Protein AF-A0A662V081-F1 (afdb_monomer)

Foldseek 3Di:
DKKKKQAQFQFKKKKWKWFAQDFDPVPIDTQDDIDIDGHRGMDMDDDDCVRRPQGFKMAIKMFTPAFTDDWFMWIWDDDDPVHTDTQFARHRGGGGDIDTCVNCVVGGGIDTD

Structure (mmCIF, N/CA/C/O backbone):
data_AF-A0A662V081-F1
#
_entry.id   AF-A0A662V081-F1
#
loop_
_atom_si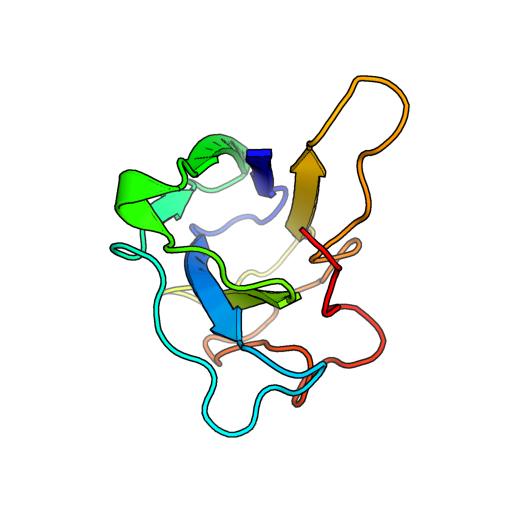te.group_PDB
_atom_site.id
_atom_site.type_symbol
_atom_site.label_atom_id
_atom_site.label_alt_id
_atom_site.label_comp_id
_atom_site.label_asym_id
_atom_site.label_entity_id
_atom_site.label_seq_id
_atom_site.pdbx_PDB_ins_code
_atom_site.Cartn_x
_atom_site.Cartn_y
_atom_site.Cartn_z
_atom_site.occupancy
_atom_site.B_iso_or_equiv
_atom_site.auth_seq_id
_atom_site.auth_comp_id
_atom_site.auth_asym_id
_atom_site.auth_atom_id
_atom_site.pdbx_PDB_model_num
ATOM 1 N N . MET A 1 1 ? 2.910 8.080 -11.994 1.00 89.31 1 MET A N 1
ATOM 2 C CA . MET A 1 1 ? 1.972 7.101 -11.397 1.00 89.31 1 MET A CA 1
ATOM 3 C C . MET A 1 1 ? 1.311 7.729 -10.183 1.00 89.31 1 MET A C 1
ATOM 5 O O . MET A 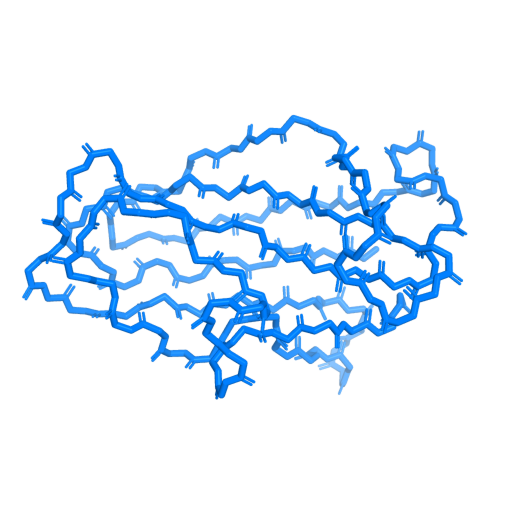1 1 ? 1.858 8.690 -9.646 1.00 89.31 1 MET A O 1
ATOM 9 N N . THR A 1 2 ? 0.193 7.187 -9.722 1.00 94.94 2 THR A N 1
ATOM 10 C CA . THR A 1 2 ? -0.484 7.651 -8.509 1.00 94.94 2 THR A CA 1
ATOM 11 C C . THR A 1 2 ? -0.700 6.484 -7.560 1.00 94.94 2 THR A C 1
ATOM 13 O O . THR A 1 2 ? -1.225 5.453 -7.956 1.00 94.94 2 THR A O 1
ATOM 16 N N . ILE A 1 3 ? -0.305 6.655 -6.304 1.00 96.62 3 ILE A N 1
ATOM 17 C CA . ILE A 1 3 ? -0.688 5.770 -5.209 1.00 96.62 3 ILE A CA 1
ATOM 18 C C . ILE A 1 3 ? -2.073 6.212 -4.755 1.00 96.62 3 ILE A C 1
ATOM 20 O O . ILE A 1 3 ? -2.221 7.336 -4.274 1.00 96.62 3 ILE A O 1
ATOM 24 N N . TRP A 1 4 ? -3.075 5.362 -4.950 1.00 98.19 4 TRP A N 1
ATOM 25 C CA . TRP A 1 4 ? -4.437 5.585 -4.465 1.00 98.19 4 TRP A CA 1
ATOM 26 C C . TRP A 1 4 ? -4.689 4.694 -3.256 1.00 98.19 4 TRP A C 1
ATOM 28 O O . TRP A 1 4 ? -4.451 3.488 -3.324 1.00 98.19 4 TRP A O 1
ATOM 38 N N . VAL A 1 5 ? -5.151 5.280 -2.155 1.00 98.69 5 VAL A N 1
ATOM 39 C CA . VAL A 1 5 ? -5.358 4.581 -0.887 1.00 98.69 5 VAL A CA 1
ATOM 40 C C . VAL A 1 5 ? -6.832 4.619 -0.524 1.00 98.69 5 VAL A C 1
ATOM 42 O O . VAL A 1 5 ? -7.432 5.690 -0.460 1.00 98.69 5 VAL A O 1
ATOM 45 N N . GLU A 1 6 ? -7.384 3.447 -0.235 1.00 98.62 6 GLU A N 1
ATOM 46 C CA . GLU A 1 6 ? -8.724 3.265 0.312 1.00 98.62 6 GLU A CA 1
ATOM 47 C C . GLU A 1 6 ? -8.592 2.732 1.737 1.00 98.62 6 GLU A C 1
ATOM 49 O O . GLU A 1 6 ? -8.366 1.534 1.951 1.00 98.62 6 GLU A O 1
ATOM 54 N N . ASN A 1 7 ? -8.690 3.628 2.723 1.00 98.56 7 ASN A N 1
ATOM 55 C CA . ASN A 1 7 ? -8.628 3.247 4.125 1.00 98.56 7 ASN A CA 1
ATOM 56 C C . ASN A 1 7 ? -10.037 2.963 4.658 1.00 98.56 7 ASN A C 1
ATOM 58 O O . ASN A 1 7 ? -10.728 3.857 5.140 1.00 98.56 7 ASN A O 1
ATOM 62 N N . GLY A 1 8 ? -10.453 1.698 4.597 1.00 98.25 8 GLY A N 1
ATOM 63 C CA . GLY A 1 8 ? -11.696 1.231 5.209 1.00 98.25 8 GLY A CA 1
ATOM 64 C C . GLY A 1 8 ? -11.579 0.900 6.700 1.00 98.25 8 GLY A C 1
ATOM 65 O O . GLY A 1 8 ? -12.561 0.432 7.271 1.00 98.25 8 GLY A O 1
ATOM 66 N N . LEU A 1 9 ? -10.402 1.071 7.316 1.00 98.31 9 LEU A N 1
ATOM 67 C CA . LEU A 1 9 ? -10.179 0.799 8.738 1.00 98.31 9 LEU A CA 1
ATOM 68 C C . LEU A 1 9 ? -10.827 1.880 9.615 1.00 98.31 9 LEU A C 1
ATOM 70 O O . LEU A 1 9 ? -11.043 3.016 9.190 1.00 98.31 9 LEU A O 1
ATOM 74 N N .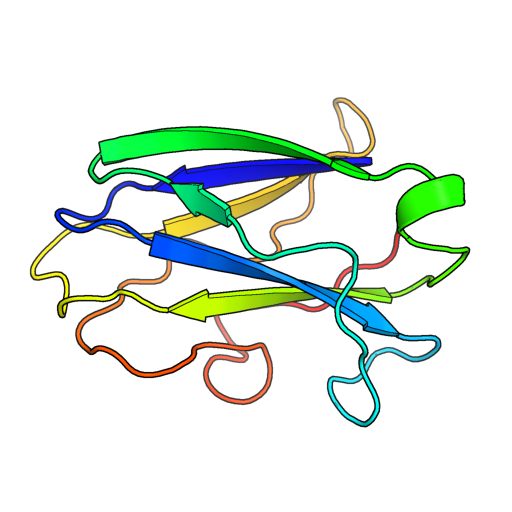 ASP A 1 10 ? -11.076 1.532 10.876 1.00 98.12 10 ASP A N 1
ATOM 75 C CA . ASP A 1 10 ? -11.562 2.447 11.918 1.00 98.12 10 ASP A CA 1
ATOM 76 C C . ASP A 1 10 ? -10.447 3.247 12.617 1.00 98.12 10 ASP A C 1
ATOM 78 O O . ASP A 1 10 ? -10.699 3.928 13.612 1.00 98.12 10 ASP A O 1
ATOM 82 N N . GLN A 1 11 ? -9.223 3.185 12.090 1.00 98.25 11 GLN A N 1
ATOM 83 C CA . GLN A 1 11 ? -8.067 3.953 12.543 1.00 98.25 11 GLN A CA 1
ATOM 84 C C . GLN A 1 11 ? -7.334 4.576 11.356 1.00 98.25 11 GLN A C 1
ATOM 86 O O . GLN A 1 11 ? -7.437 4.125 10.211 1.00 98.25 11 GLN A O 1
ATOM 91 N N . ASP A 1 12 ? -6.569 5.621 11.653 1.00 98.44 12 ASP A N 1
ATOM 92 C CA . ASP A 1 12 ? -5.661 6.236 10.695 1.00 98.44 12 ASP A CA 1
ATOM 93 C C . ASP A 1 12 ? -4.572 5.239 10.275 1.00 98.44 12 ASP A C 1
ATOM 95 O O . ASP A 1 12 ? -4.080 4.440 11.078 1.00 98.44 12 ASP A O 1
ATOM 99 N N . VAL A 1 13 ? -4.158 5.318 9.012 1.00 98.38 13 VAL A N 1
ATOM 100 C CA . VAL A 1 13 ? -3.050 4.527 8.474 1.00 98.38 13 VAL A CA 1
ATOM 101 C C . VAL A 1 13 ? -1.942 5.444 7.979 1.00 98.38 13 VAL A C 1
ATOM 103 O O . VAL A 1 13 ? -2.193 6.452 7.321 1.00 98.38 13 VAL A O 1
ATOM 106 N N . VAL A 1 14 ? -0.703 5.092 8.296 1.00 98.44 14 VAL A N 1
ATOM 107 C CA . VAL A 1 14 ? 0.502 5.730 7.776 1.00 98.44 14 VAL A CA 1
ATOM 108 C C . VAL A 1 14 ? 1.016 4.894 6.615 1.00 98.44 14 VAL A C 1
ATOM 110 O O . VAL A 1 14 ? 1.244 3.695 6.758 1.00 98.44 14 VAL A O 1
ATOM 113 N N . ILE A 1 15 ? 1.209 5.539 5.467 1.00 98.31 15 ILE A N 1
ATOM 114 C CA . ILE A 1 15 ? 1.715 4.922 4.243 1.00 98.31 15 ILE A CA 1
ATOM 115 C C . ILE A 1 15 ? 3.114 5.467 3.968 1.00 98.31 15 ILE A C 1
ATOM 117 O O . ILE A 1 15 ? 3.302 6.679 3.840 1.00 98.31 15 I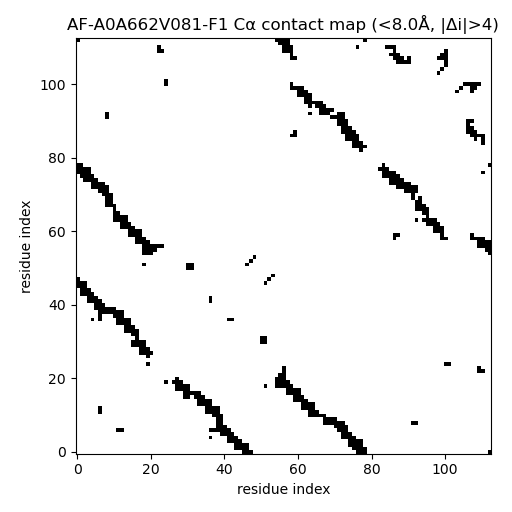LE A O 1
ATOM 121 N N . GLN A 1 16 ? 4.095 4.576 3.837 1.00 97.75 16 GLN A N 1
ATOM 122 C CA . GLN A 1 16 ? 5.427 4.897 3.332 1.00 97.75 16 GLN A CA 1
ATOM 123 C C . GLN A 1 16 ? 5.632 4.202 1.987 1.00 97.75 16 GLN A C 1
ATOM 125 O O . GLN A 1 16 ? 5.681 2.977 1.903 1.00 97.75 16 GLN A O 1
ATOM 130 N N . VAL A 1 17 ? 5.798 4.989 0.924 1.00 96.56 17 VAL A N 1
ATOM 131 C CA . VAL A 1 17 ? 6.156 4.450 -0.393 1.00 96.56 17 VAL A CA 1
ATOM 132 C C . VAL A 1 17 ? 7.627 4.050 -0.394 1.00 96.56 17 VAL A C 1
ATOM 134 O O . VAL A 1 17 ? 8.488 4.780 0.110 1.00 96.56 17 VAL A O 1
ATOM 137 N N . LYS A 1 18 ? 7.910 2.897 -0.991 1.00 96.12 18 LYS A N 1
ATOM 138 C CA . LYS A 1 18 ? 9.238 2.314 -1.144 1.00 96.12 18 LYS A CA 1
ATOM 139 C C . LYS A 1 18 ? 9.518 2.031 -2.617 1.00 96.12 18 LYS A C 1
ATOM 141 O O . LYS A 1 18 ? 8.617 1.632 -3.352 1.00 96.12 18 LYS A O 1
ATOM 146 N N . GLY A 1 19 ? 10.767 2.216 -3.033 1.00 95.06 19 GLY A N 1
ATOM 147 C CA . GLY A 1 19 ? 11.228 1.915 -4.386 1.00 95.06 19 GLY A CA 1
ATOM 148 C C . GLY A 1 19 ? 12.521 1.104 -4.390 1.00 95.06 19 GLY A C 1
ATOM 149 O O . GLY A 1 19 ? 13.363 1.267 -3.503 1.00 95.06 19 GLY A O 1
ATOM 150 N N . ASN A 1 20 ? 12.700 0.250 -5.398 1.00 95.88 20 ASN A N 1
ATOM 151 C CA . ASN A 1 20 ? 13.914 -0.542 -5.584 1.00 95.88 20 ASN A CA 1
ATOM 152 C C . ASN A 1 20 ? 14.251 -0.744 -7.076 1.00 95.88 20 ASN A C 1
ATOM 154 O O . ASN A 1 20 ? 13.410 -0.603 -7.964 1.00 95.88 20 ASN A O 1
ATOM 158 N N . ARG A 1 21 ? 15.519 -1.071 -7.352 1.00 95.19 21 ARG A N 1
ATOM 159 C CA . ARG A 1 21 ? 16.035 -1.434 -8.684 1.00 95.19 21 ARG A CA 1
ATOM 160 C C . ARG A 1 21 ? 15.801 -2.905 -9.052 1.00 95.19 21 ARG A C 1
ATOM 162 O O . ARG A 1 21 ? 16.001 -3.267 -10.207 1.00 95.19 21 ARG A O 1
ATOM 169 N N . VAL A 1 22 ? 15.455 -3.742 -8.075 1.00 95.75 22 VAL A N 1
ATOM 170 C CA . VAL A 1 22 ? 15.115 -5.168 -8.223 1.00 95.75 22 VAL A CA 1
ATOM 171 C C . VAL A 1 22 ? 13.798 -5.463 -7.504 1.00 95.75 22 VAL A C 1
ATOM 173 O O . VAL A 1 22 ? 13.421 -4.713 -6.606 1.00 95.75 22 VAL A O 1
ATOM 176 N N . GLU A 1 23 ? 13.127 -6.553 -7.867 1.00 95.88 23 GLU A N 1
ATOM 177 C CA . GLU A 1 23 ? 11.886 -7.020 -7.236 1.00 95.88 23 GLU A CA 1
ATOM 178 C C . GLU A 1 23 ? 12.160 -7.618 -5.840 1.00 95.88 23 GLU A C 1
ATOM 180 O O . GLU A 1 23 ? 12.154 -8.829 -5.643 1.00 95.88 23 GLU A O 1
ATOM 185 N N . SER A 1 24 ? 12.515 -6.773 -4.869 1.00 94.56 24 SER A N 1
ATOM 186 C CA . SER A 1 24 ? 12.776 -7.181 -3.483 1.00 94.56 24 SER A CA 1
ATOM 187 C C . SER A 1 24 ? 12.595 -6.018 -2.506 1.00 94.56 24 SER A C 1
ATOM 189 O O . SER A 1 24 ? 12.790 -4.853 -2.868 1.00 94.56 24 SER A O 1
ATOM 191 N N . CYS A 1 25 ? 12.279 -6.336 -1.252 1.00 92.06 25 CYS A N 1
ATOM 192 C CA . CYS A 1 25 ? 12.342 -5.397 -0.132 1.00 92.06 25 CYS A CA 1
ATOM 193 C C . CYS A 1 25 ? 13.793 -5.091 0.287 1.00 92.06 25 CYS A C 1
ATOM 195 O O . CYS A 1 25 ? 14.077 -4.008 0.806 1.00 92.06 25 CYS A O 1
ATOM 197 N N . ASP A 1 26 ? 14.739 -5.997 0.012 1.00 94.75 26 ASP A N 1
ATOM 198 C CA . ASP A 1 26 ? 16.144 -5.832 0.384 1.00 94.75 26 ASP A CA 1
ATOM 199 C C . ASP A 1 26 ? 16.771 -4.627 -0.325 1.00 94.75 26 ASP A C 1
ATOM 201 O O . ASP A 1 26 ? 16.870 -4.557 -1.555 1.00 94.75 26 ASP A O 1
ATOM 205 N N . GLY A 1 27 ? 17.231 -3.662 0.472 1.00 94.00 27 GLY A N 1
ATOM 206 C CA . GLY A 1 27 ? 17.815 -2.420 -0.033 1.00 94.00 27 GLY A CA 1
ATOM 207 C C . GLY A 1 27 ? 16.802 -1.447 -0.645 1.00 94.00 27 GLY A C 1
ATOM 208 O O . GLY A 1 27 ? 17.226 -0.463 -1.252 1.00 94.00 27 GLY A O 1
ATOM 209 N N . ALA A 1 28 ? 15.494 -1.687 -0.486 1.00 96.12 28 ALA A N 1
ATOM 210 C CA . ALA A 1 28 ? 14.465 -0.743 -0.901 1.00 96.12 28 ALA A CA 1
ATOM 211 C C . ALA A 1 28 ? 14.570 0.563 -0.097 1.00 96.12 28 ALA A C 1
ATOM 213 O O . ALA A 1 28 ? 14.768 0.566 1.123 1.00 96.12 28 ALA A O 1
ATOM 214 N N . ILE A 1 29 ? 14.412 1.692 -0.784 1.00 95.06 29 ILE A N 1
ATOM 215 C CA . ILE A 1 29 ? 14.547 3.025 -0.189 1.00 95.06 29 ILE A CA 1
ATOM 216 C C . ILE A 1 29 ? 13.201 3.733 -0.106 1.00 95.06 29 ILE A C 1
ATOM 218 O O . ILE A 1 29 ? 12.293 3.467 -0.892 1.00 95.06 29 ILE A O 1
ATOM 222 N N . ASN A 1 30 ? 13.081 4.663 0.841 1.00 95.56 30 ASN A N 1
ATOM 223 C CA . ASN A 1 30 ? 11.900 5.511 0.953 1.00 95.56 30 ASN A CA 1
ATOM 224 C C . ASN A 1 30 ? 11.806 6.438 -0.264 1.00 95.56 30 ASN A C 1
ATOM 226 O O . ASN A 1 30 ? 12.763 7.137 -0.601 1.00 95.56 30 ASN A O 1
ATOM 230 N N . VAL A 1 31 ? 10.633 6.459 -0.889 1.00 93.56 31 VAL A N 1
ATOM 231 C CA . VAL A 1 31 ? 10.284 7.382 -1.966 1.00 93.56 31 VAL A CA 1
ATOM 232 C C . VAL A 1 31 ? 9.428 8.493 -1.372 1.00 93.56 31 VAL A C 1
ATOM 234 O O . VAL A 1 31 ? 8.274 8.278 -1.007 1.00 93.56 31 VAL A O 1
ATOM 237 N N . GLY A 1 32 ? 10.010 9.686 -1.256 1.00 91.19 32 GLY A N 1
ATOM 238 C CA . GLY A 1 32 ? 9.375 10.809 -0.571 1.00 91.19 32 GLY A CA 1
ATOM 239 C C . GLY A 1 32 ? 9.120 10.548 0.921 1.00 91.19 32 GLY A C 1
ATOM 240 O O . GLY A 1 32 ? 9.658 9.617 1.526 1.00 91.19 32 GLY A O 1
ATOM 241 N N . SER A 1 33 ? 8.298 11.408 1.518 1.00 93.25 33 SER A N 1
ATOM 242 C CA . SER A 1 33 ? 7.877 11.288 2.917 1.00 93.25 33 SER A CA 1
ATOM 243 C C . SER A 1 33 ? 6.652 10.388 3.055 1.00 93.25 33 SER A C 1
ATOM 245 O O . SER A 1 33 ? 5.811 10.338 2.153 1.00 93.25 33 SER A O 1
ATOM 247 N N . SER A 1 34 ? 6.512 9.740 4.211 1.00 96.50 34 SER A N 1
ATOM 248 C CA . SER A 1 34 ? 5.261 9.087 4.586 1.00 96.50 34 SER A CA 1
ATOM 249 C C . SER A 1 34 ? 4.115 10.092 4.725 1.00 96.50 34 SER A C 1
ATOM 251 O O . SER A 1 34 ? 4.321 11.296 4.917 1.00 96.50 34 SER A O 1
ATOM 253 N N . PHE A 1 35 ? 2.889 9.588 4.620 1.00 97.44 35 PHE A N 1
ATOM 254 C CA . PHE A 1 35 ? 1.671 10.374 4.784 1.00 97.44 35 PHE A CA 1
ATOM 255 C C . PHE A 1 35 ? 0.586 9.555 5.484 1.00 97.44 35 PHE A C 1
ATOM 257 O O . PHE A 1 35 ? 0.568 8.328 5.399 1.00 97.44 35 PHE A O 1
ATOM 264 N N . THR A 1 36 ? -0.309 10.251 6.183 1.00 98.25 36 THR A N 1
ATOM 265 C CA . THR A 1 36 ? -1.422 9.641 6.917 1.00 98.25 36 THR A CA 1
ATOM 266 C C . THR A 1 36 ? -2.707 9.742 6.110 1.00 98.25 36 THR A C 1
ATOM 268 O O . THR A 1 36 ? -3.035 10.818 5.612 1.00 98.25 36 THR A O 1
ATOM 271 N N . VAL A 1 37 ? -3.451 8.641 6.033 1.00 98.44 37 VAL A N 1
ATOM 272 C CA . VAL A 1 37 ? -4.811 8.590 5.489 1.00 98.44 37 VAL A CA 1
ATOM 273 C C . VAL A 1 37 ? -5.764 8.320 6.643 1.00 98.44 37 VAL A C 1
ATOM 275 O O . VAL A 1 37 ? -5.626 7.318 7.348 1.00 98.44 37 VAL A O 1
ATOM 278 N N . SER A 1 38 ? -6.708 9.233 6.863 1.00 98.56 38 SER A N 1
ATOM 279 C CA . SER A 1 38 ? -7.618 9.152 8.005 1.00 98.56 38 SER A CA 1
ATOM 280 C C . SER A 1 38 ? -8.520 7.916 7.943 1.00 98.56 38 SER A C 1
ATOM 282 O O . SER A 1 38 ? -8.798 7.399 6.855 1.00 98.56 38 SER A O 1
ATOM 284 N N . ALA A 1 39 ? -8.986 7.453 9.103 1.00 98.31 39 ALA A N 1
ATOM 285 C CA . ALA A 1 39 ? -9.955 6.360 9.218 1.00 98.31 39 ALA A CA 1
ATOM 286 C C . ALA A 1 39 ? -11.172 6.564 8.294 1.00 98.31 39 ALA A C 1
ATOM 288 O O . ALA A 1 39 ? -11.732 7.661 8.223 1.00 98.31 39 ALA A O 1
ATOM 289 N N . GLY A 1 40 ? -11.594 5.507 7.595 1.00 98.06 40 GLY A N 1
ATOM 290 C CA . GLY A 1 40 ? -12.766 5.533 6.712 1.00 98.06 40 GLY A CA 1
ATOM 291 C C . GLY A 1 40 ? -12.681 6.507 5.527 1.00 98.06 40 GLY A C 1
ATOM 292 O O . GLY A 1 40 ? -13.725 6.933 5.026 1.00 98.06 40 GLY A O 1
ATOM 293 N N . SER A 1 41 ? -11.479 6.910 5.104 1.00 98.44 41 SER A N 1
ATOM 294 C CA . SER A 1 41 ? -11.271 7.916 4.055 1.00 98.44 41 SER A CA 1
ATOM 295 C C . SER A 1 41 ? -10.313 7.450 2.959 1.00 98.44 41 SER A C 1
ATOM 297 O O . SER A 1 41 ? -9.607 6.451 3.099 1.00 98.44 41 SER A O 1
ATOM 299 N N . ASN A 1 42 ? -10.283 8.205 1.861 1.00 98.38 42 ASN A N 1
ATOM 300 C CA . ASN A 1 42 ? -9.401 7.952 0.728 1.00 98.38 42 ASN A CA 1
ATOM 301 C C . ASN A 1 42 ? -8.441 9.134 0.552 1.00 98.38 42 ASN A C 1
ATOM 303 O O . ASN A 1 42 ? -8.840 10.285 0.736 1.00 98.38 42 ASN A O 1
ATOM 307 N N . ASP A 1 43 ? -7.207 8.856 0.138 1.00 98.44 43 ASP A N 1
ATOM 308 C CA . ASP A 1 43 ? -6.230 9.875 -0.269 1.00 98.44 43 ASP A CA 1
ATOM 309 C C . ASP A 1 43 ? -5.399 9.357 -1.452 1.00 98.44 43 ASP A C 1
ATOM 311 O O . ASP A 1 43 ? -5.371 8.158 -1.750 1.00 98.44 43 ASP A O 1
ATOM 315 N N . ALA A 1 44 ? -4.715 10.268 -2.139 1.00 96.94 44 ALA A N 1
ATOM 316 C CA . ALA A 1 44 ? -3.881 9.948 -3.281 1.00 96.94 44 ALA A CA 1
ATOM 317 C C . ALA A 1 44 ? -2.573 10.738 -3.286 1.00 96.94 44 ALA A C 1
ATOM 319 O O . ALA A 1 44 ? -2.536 11.942 -3.024 1.00 96.94 44 ALA A O 1
ATOM 320 N N . ARG A 1 45 ? -1.484 10.073 -3.682 1.00 94.81 45 ARG A N 1
ATOM 321 C CA . ARG A 1 45 ? -0.180 10.710 -3.901 1.00 94.81 45 ARG A CA 1
ATOM 322 C C . ARG A 1 45 ? 0.366 10.366 -5.272 1.00 94.81 45 ARG A C 1
ATOM 324 O O . ARG A 1 45 ? 0.595 9.206 -5.597 1.00 94.81 45 ARG A O 1
ATOM 331 N N . THR A 1 46 ? 0.601 11.391 -6.079 1.00 93.69 46 THR A N 1
ATOM 332 C CA . THR A 1 46 ? 1.235 11.232 -7.388 1.00 93.69 46 THR A CA 1
ATOM 333 C C . THR A 1 46 ? 2.749 11.241 -7.238 1.00 93.69 46 THR A C 1
ATOM 335 O O . THR A 1 46 ? 3.319 12.179 -6.682 1.00 93.69 46 THR A O 1
ATOM 338 N N . LEU A 1 47 ? 3.392 10.205 -7.772 1.00 87.81 47 LEU A N 1
ATOM 339 C CA . LEU A 1 47 ? 4.841 10.096 -7.876 1.00 87.81 47 LEU A CA 1
ATOM 340 C C . LEU A 1 47 ? 5.275 10.524 -9.275 1.00 87.81 47 LEU A C 1
ATOM 342 O O . LEU A 1 47 ? 4.707 10.089 -10.288 1.00 87.81 47 LEU A O 1
ATOM 346 N N . THR A 1 48 ? 6.295 11.373 -9.313 1.00 84.50 48 THR A N 1
ATOM 347 C CA . THR A 1 48 ? 6.953 11.823 -10.536 1.00 84.50 48 THR A CA 1
ATOM 348 C C . THR A 1 48 ? 8.385 11.286 -10.558 1.00 84.50 48 THR A C 1
ATOM 350 O O . THR A 1 48 ? 8.944 11.002 -9.495 1.00 84.50 48 THR A O 1
ATOM 353 N N . PRO A 1 49 ? 9.014 11.150 -11.737 1.00 78.56 49 PRO A N 1
ATOM 354 C CA . PRO A 1 49 ? 10.431 10.784 -11.826 1.00 78.56 49 PRO A CA 1
ATOM 355 C C . PRO A 1 49 ? 11.350 11.672 -10.986 1.00 78.56 49 PRO A C 1
ATOM 357 O O . PRO A 1 49 ? 12.295 11.182 -10.378 1.00 78.56 49 PRO A O 1
ATOM 360 N N . ASP A 1 50 ? 11.021 12.956 -10.853 1.00 78.94 50 ASP A N 1
ATOM 361 C CA . ASP A 1 50 ? 11.804 13.890 -10.039 1.00 78.94 50 ASP A CA 1
ATOM 362 C C . ASP A 1 50 ? 11.723 13.599 -8.530 1.00 78.94 50 ASP A C 1
ATOM 364 O O . ASP A 1 50 ? 12.640 13.946 -7.790 1.00 78.94 50 ASP A O 1
ATOM 368 N N . THR A 1 51 ? 10.644 12.962 -8.056 1.00 72.12 51 THR A N 1
ATOM 369 C CA . THR A 1 51 ? 10.447 12.645 -6.629 1.00 72.12 51 THR A CA 1
ATOM 370 C C . THR A 1 51 ? 10.773 11.199 -6.270 1.00 72.12 51 THR A C 1
ATOM 372 O O . THR A 1 51 ? 11.140 10.922 -5.131 1.00 72.12 51 THR A O 1
ATOM 375 N N . SER A 1 52 ? 10.655 10.280 -7.226 1.00 74.31 52 SER A N 1
ATOM 376 C CA . SER A 1 52 ? 10.843 8.836 -7.022 1.00 74.31 52 SER A CA 1
ATOM 377 C C . SER A 1 52 ? 12.104 8.270 -7.673 1.00 74.31 52 SER A C 1
ATOM 379 O O . SER A 1 52 ? 12.483 7.133 -7.393 1.00 74.31 52 SER A O 1
ATOM 381 N N . GLY A 1 53 ? 12.783 9.061 -8.507 1.00 80.31 53 GLY A N 1
ATOM 382 C CA . GLY A 1 53 ? 13.838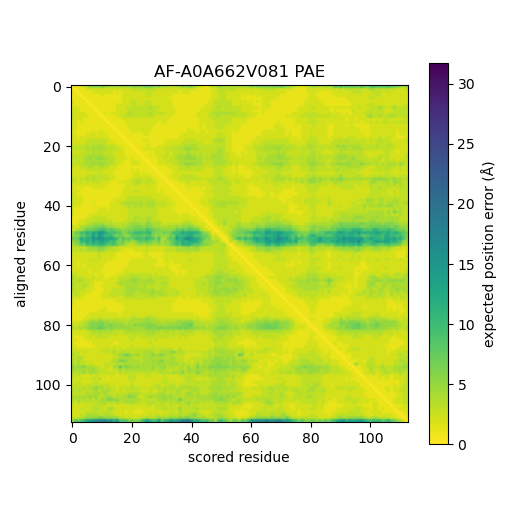 8.577 -9.387 1.00 80.31 53 GLY A CA 1
ATOM 383 C C . GLY A 1 53 ? 13.266 7.739 -10.531 1.00 80.31 53 GLY A C 1
ATOM 384 O O . GLY A 1 53 ? 12.133 7.929 -10.955 1.00 80.31 53 GLY A O 1
ATOM 385 N N . TRP A 1 54 ? 14.062 6.794 -11.028 1.00 85.44 54 TRP A N 1
ATOM 386 C CA . TRP A 1 54 ? 13.652 5.803 -12.029 1.00 85.44 54 TRP A CA 1
ATOM 387 C C . TRP A 1 54 ? 13.736 4.402 -11.420 1.00 85.44 54 TRP A C 1
ATOM 389 O O . TRP A 1 54 ? 14.500 3.557 -11.882 1.00 85.44 54 TRP A O 1
ATOM 399 N N . LEU A 1 55 ? 13.030 4.197 -10.304 1.00 91.19 55 LEU A N 1
ATOM 400 C CA . LEU A 1 55 ? 13.027 2.931 -9.573 1.00 91.19 55 LEU A CA 1
ATOM 401 C C . LEU A 1 55 ? 11.914 2.025 -10.117 1.00 91.19 55 LEU A C 1
ATOM 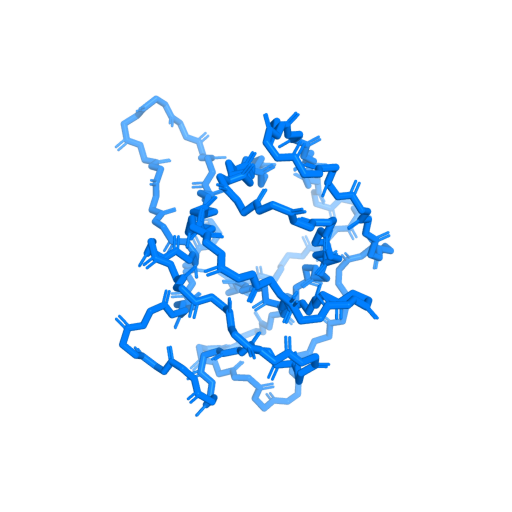403 O O . LEU A 1 55 ? 10.746 2.322 -9.885 1.00 91.19 55 LEU A O 1
ATOM 407 N N . PRO A 1 56 ? 12.244 0.946 -10.846 1.00 91.31 56 PRO A N 1
ATOM 408 C CA . PRO A 1 56 ? 11.255 0.148 -11.560 1.00 91.31 56 PRO A CA 1
ATOM 409 C C . PRO A 1 56 ? 10.326 -0.657 -10.656 1.00 91.31 56 PRO A C 1
ATOM 411 O O . PRO A 1 56 ? 9.281 -1.052 -11.140 1.00 91.31 56 PRO A O 1
ATOM 414 N N . TYR A 1 57 ? 10.665 -0.906 -9.389 1.00 95.06 57 TYR A N 1
ATOM 415 C CA . TYR A 1 57 ? 9.818 -1.682 -8.481 1.00 95.06 57 TYR A CA 1
ATOM 416 C C . TYR A 1 57 ? 9.341 -0.812 -7.327 1.00 95.06 57 TYR A C 1
ATOM 418 O O . TYR A 1 57 ? 10.157 -0.238 -6.604 1.00 95.06 57 TYR A O 1
ATOM 426 N N . ILE A 1 58 ? 8.025 -0.737 -7.155 1.00 95.19 58 ILE A N 1
ATOM 427 C CA . ILE A 1 58 ? 7.335 0.069 -6.152 1.00 95.19 58 ILE A CA 1
ATOM 428 C C . ILE A 1 58 ? 6.578 -0.846 -5.193 1.00 95.19 58 ILE A C 1
ATOM 430 O O . ILE A 1 58 ? 5.962 -1.831 -5.592 1.00 95.19 58 ILE A O 1
ATOM 434 N N . MET A 1 59 ? 6.615 -0.498 -3.912 1.00 95.88 59 MET A N 1
ATOM 435 C CA . MET A 1 59 ? 5.880 -1.161 -2.836 1.00 95.88 59 MET A CA 1
ATOM 436 C C . MET A 1 59 ? 5.499 -0.141 -1.760 1.00 95.88 59 MET A C 1
ATOM 438 O O . MET A 1 59 ? 5.903 1.026 -1.818 1.00 95.88 59 MET A O 1
ATOM 442 N N . VAL A 1 60 ? 4.720 -0.570 -0.772 1.00 97.19 60 VAL A N 1
ATOM 443 C CA . VAL A 1 60 ? 4.382 0.251 0.394 1.00 97.19 60 VAL A CA 1
ATOM 444 C C . VAL A 1 60 ? 4.659 -0.503 1.683 1.00 97.19 60 VAL A C 1
ATOM 446 O O . VAL A 1 60 ? 4.441 -1.708 1.771 1.00 97.19 60 VAL A O 1
ATOM 449 N N . GLU A 1 61 ? 5.119 0.239 2.680 1.00 97.62 61 GLU A N 1
ATOM 450 C CA . GLU A 1 61 ? 5.015 -0.140 4.084 1.00 97.62 61 GLU A CA 1
ATOM 451 C C . GLU A 1 61 ? 3.815 0.591 4.679 1.00 97.62 61 GLU A C 1
ATOM 453 O O . GLU A 1 61 ? 3.623 1.790 4.435 1.00 97.62 61 GLU A O 1
ATOM 458 N N . VAL A 1 62 ? 3.006 -0.128 5.450 1.00 97.69 62 VAL A N 1
ATOM 459 C CA . VAL A 1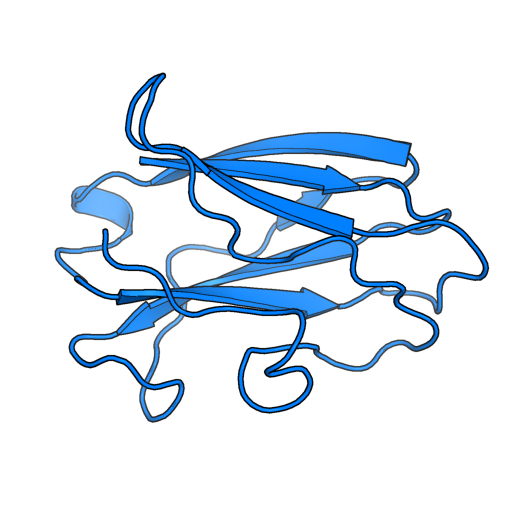 62 ? 1.808 0.424 6.084 1.00 97.69 62 VAL A CA 1
ATOM 460 C C . VAL A 1 62 ? 1.821 0.127 7.576 1.00 97.69 62 VAL A C 1
ATOM 462 O O . VAL A 1 62 ? 2.234 -0.950 8.000 1.00 97.69 62 VAL A O 1
ATOM 465 N N . SER A 1 63 ? 1.391 1.085 8.388 1.00 97.75 63 SER A N 1
ATOM 466 C CA . SER A 1 63 ? 1.250 0.904 9.834 1.00 97.75 63 SER A CA 1
ATOM 467 C C . SER A 1 63 ? 0.139 1.787 10.387 1.00 97.75 63 SER A C 1
ATOM 469 O O . SER A 1 63 ? -0.224 2.801 9.789 1.00 97.75 63 SER A O 1
ATOM 471 N N . CYS A 1 64 ? -0.407 1.414 11.540 1.00 96.56 64 CYS A N 1
ATOM 472 C CA . CYS A 1 64 ? -1.450 2.180 12.216 1.00 96.56 64 CYS A CA 1
ATOM 473 C C . CYS A 1 64 ? -0.930 2.701 13.568 1.00 96.56 64 CYS A C 1
ATOM 475 O O . CYS A 1 64 ? -0.353 1.922 14.330 1.00 96.56 64 CYS A O 1
ATOM 477 N N . PRO A 1 65 ? -1.139 3.990 13.917 1.00 95.00 65 PRO A N 1
ATOM 478 C CA . PRO A 1 65 ? -0.745 4.529 15.225 1.00 95.00 65 PRO A CA 1
ATOM 479 C C . PRO A 1 65 ? -1.477 3.870 16.404 1.00 95.00 65 PRO A C 1
ATOM 481 O O . PRO A 1 65 ? -0.969 3.855 17.524 1.00 95.00 65 PRO A O 1
ATOM 484 N N . ALA A 1 66 ? -2.671 3.339 16.147 1.00 95.75 66 ALA A N 1
ATOM 485 C CA . ALA A 1 66 ? -3.460 2.534 17.066 1.00 95.75 66 ALA A CA 1
ATOM 486 C C . ALA A 1 66 ? -3.999 1.310 16.319 1.00 95.75 66 ALA A C 1
ATOM 488 O O . ALA A 1 66 ? -4.323 1.407 15.137 1.00 95.75 66 ALA A O 1
ATOM 489 N N . ALA A 1 67 ? -4.095 0.170 17.007 1.00 96.19 67 ALA A N 1
ATOM 490 C CA . ALA A 1 67 ? -4.564 -1.074 16.408 1.00 96.19 67 ALA A CA 1
ATOM 491 C C . ALA A 1 67 ? -6.026 -0.927 15.934 1.00 96.19 67 ALA A C 1
ATOM 493 O O . ALA A 1 67 ? -6.899 -0.669 16.771 1.00 96.19 67 ALA A O 1
ATOM 494 N N . PRO A 1 68 ? -6.314 -1.095 14.632 1.00 97.12 68 PRO A N 1
ATOM 495 C CA . PRO A 1 68 ? -7.681 -1.088 14.135 1.00 97.12 68 PRO A CA 1
ATOM 496 C C . PRO A 1 68 ? -8.472 -2.287 14.655 1.00 97.12 68 PRO A C 1
ATOM 498 O O . PRO A 1 68 ? -7.920 -3.368 14.876 1.00 97.12 68 PRO A O 1
ATOM 501 N N . THR A 1 69 ? -9.785 -2.121 14.814 1.00 97.62 69 THR A N 1
ATOM 502 C CA . THR A 1 69 ? -10.673 -3.206 15.270 1.00 97.62 69 THR A CA 1
ATOM 503 C C . THR A 1 69 ? -11.567 -3.750 14.164 1.00 97.62 69 THR A C 1
ATOM 505 O O . THR A 1 69 ? -12.104 -4.852 14.281 1.00 97.62 69 THR A O 1
ATOM 508 N N . SER A 1 70 ? -11.700 -3.012 13.063 1.00 97.25 70 SER A N 1
ATOM 509 C CA . SER A 1 70 ? -12.565 -3.365 11.943 1.00 97.25 70 SER A CA 1
ATOM 510 C C . SER A 1 70 ? -12.061 -2.787 10.620 1.00 97.25 70 SER A C 1
ATOM 512 O O . SER A 1 70 ? -11.177 -1.933 10.590 1.00 97.25 70 SER A O 1
ATOM 514 N N . GLY A 1 71 ? -12.622 -3.286 9.515 1.00 97.50 71 GLY A N 1
ATOM 515 C CA . GLY A 1 71 ? -12.310 -2.817 8.167 1.00 97.50 71 GLY A CA 1
ATOM 516 C C . GLY A 1 71 ? -11.036 -3.412 7.568 1.00 97.50 71 GLY A C 1
ATOM 517 O O . GLY A 1 71 ? -10.408 -4.312 8.145 1.00 97.50 71 GLY A O 1
ATOM 518 N N . SER A 1 72 ? -10.678 -2.886 6.396 1.00 97.69 72 SER A N 1
ATOM 519 C CA . SER A 1 72 ? -9.524 -3.310 5.603 1.00 97.69 72 SER A CA 1
ATOM 520 C C . SER A 1 72 ? -8.915 -2.150 4.815 1.00 97.69 72 SER A C 1
AT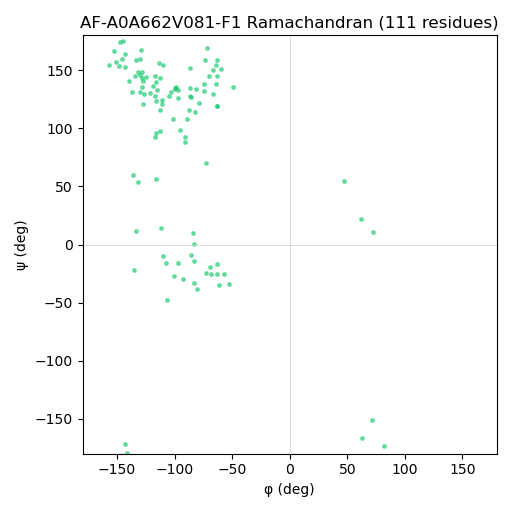OM 522 O O . SER A 1 72 ? -9.628 -1.231 4.411 1.00 97.69 72 SER A O 1
ATOM 524 N N . LEU A 1 73 ? -7.623 -2.250 4.523 1.00 98.44 73 LEU A N 1
ATOM 525 C CA . LEU A 1 73 ? -6.877 -1.327 3.674 1.00 98.44 73 LEU A CA 1
ATOM 526 C C . LEU A 1 73 ? -6.706 -1.899 2.263 1.00 98.44 73 LEU A C 1
ATOM 528 O O . LEU A 1 73 ? -6.309 -3.054 2.110 1.00 98.44 73 LEU A O 1
ATOM 532 N N . THR A 1 74 ? -6.935 -1.080 1.237 1.00 98.62 74 THR A N 1
ATOM 533 C CA . THR A 1 74 ? -6.548 -1.398 -0.147 1.00 98.62 74 THR A CA 1
ATOM 534 C C . THR A 1 74 ? -5.743 -0.245 -0.732 1.00 98.62 74 THR A C 1
ATOM 536 O O . THR A 1 74 ? -6.092 0.920 -0.555 1.00 98.62 74 THR A O 1
ATOM 539 N N . VAL A 1 75 ? -4.647 -0.561 -1.421 1.00 98.44 75 VAL A N 1
ATOM 540 C CA . VAL A 1 75 ? -3.772 0.434 -2.054 1.00 98.44 75 VAL A CA 1
ATOM 541 C C . VAL A 1 75 ? -3.529 0.030 -3.497 1.00 98.44 75 VAL A C 1
ATOM 543 O O . VAL A 1 75 ? -3.147 -1.109 -3.766 1.00 98.44 75 VAL A O 1
ATOM 546 N N . TYR A 1 76 ? -3.704 0.973 -4.416 1.00 98.19 76 TYR A N 1
ATOM 547 C CA . TYR A 1 76 ? -3.490 0.784 -5.846 1.00 98.19 76 TYR A CA 1
ATOM 548 C C . TYR A 1 76 ? -2.306 1.608 -6.331 1.00 98.19 76 TYR A C 1
ATOM 550 O O . TYR A 1 76 ? -2.119 2.760 -5.932 1.00 98.19 76 TYR A O 1
ATOM 558 N N . LEU A 1 77 ? -1.558 1.026 -7.261 1.00 96.56 77 LEU A N 1
ATOM 559 C CA . LEU A 1 77 ? -0.623 1.735 -8.111 1.00 96.56 77 LEU A CA 1
ATOM 560 C C . LEU A 1 77 ? -1.320 2.072 -9.432 1.00 96.56 77 LEU A C 1
ATOM 562 O O . LEU A 1 77 ? -1.421 1.241 -10.325 1.00 96.56 77 LEU A O 1
ATOM 566 N N . VAL A 1 78 ? -1.816 3.295 -9.565 1.00 96.69 78 VAL A N 1
ATOM 567 C CA . VAL A 1 78 ? -2.542 3.761 -10.749 1.00 96.69 78 VAL A CA 1
ATOM 568 C C . VAL A 1 78 ? -1.556 4.300 -11.784 1.00 96.69 78 VAL A C 1
ATOM 570 O O . VAL A 1 78 ? -0.892 5.321 -11.563 1.00 96.69 78 VAL A O 1
ATOM 573 N N . LYS A 1 79 ? -1.475 3.638 -12.942 1.00 91.94 79 LYS A N 1
ATOM 574 C CA . LYS A 1 79 ? -0.666 4.091 -14.086 1.00 91.94 79 LYS A CA 1
ATOM 575 C C . LYS A 1 79 ? -1.537 4.631 -15.209 1.00 91.94 79 LYS A C 1
ATOM 577 O O . LYS A 1 79 ? -1.289 5.720 -15.724 1.00 91.94 79 LYS A O 1
ATOM 582 N N . THR A 1 80 ? -2.578 3.884 -15.558 1.00 93.06 80 THR A N 1
ATOM 583 C CA . THR A 1 80 ? -3.585 4.243 -16.564 1.00 93.06 80 THR A CA 1
ATOM 584 C C . THR A 1 80 ? -4.963 3.783 -16.085 1.00 93.06 80 THR A C 1
ATOM 586 O O . THR A 1 80 ? -5.078 3.204 -15.007 1.00 93.06 80 THR A O 1
ATOM 589 N N . LYS A 1 81 ? -6.031 4.012 -16.866 1.00 92.12 81 LYS A N 1
ATOM 590 C CA . LYS A 1 81 ? -7.363 3.514 -16.480 1.00 92.12 81 LYS A CA 1
ATOM 591 C C . LYS A 1 81 ? -7.393 1.980 -16.378 1.00 92.12 81 LYS A C 1
ATOM 593 O O . LYS A 1 81 ? -8.126 1.451 -15.549 1.00 92.12 81 LYS A O 1
ATOM 598 N N . ASP A 1 82 ? -6.639 1.296 -17.238 1.00 94.44 82 ASP A N 1
ATOM 599 C CA . ASP A 1 82 ? -6.684 -0.162 -17.388 1.00 94.44 82 ASP A CA 1
ATOM 600 C C . ASP A 1 82 ? -5.571 -0.857 -16.582 1.00 94.44 82 ASP A C 1
ATOM 602 O O . ASP A 1 82 ? -5.655 -2.051 -16.311 1.00 94.44 82 ASP A O 1
ATOM 606 N N . GLU A 1 83 ? -4.550 -0.108 -16.153 1.00 95.00 83 GLU A N 1
ATOM 607 C CA . GLU A 1 83 ? -3.404 -0.618 -15.400 1.00 95.00 83 GLU A CA 1
ATOM 608 C C . GLU A 1 83 ? -3.353 0.020 -14.007 1.00 95.00 83 GLU A C 1
ATOM 610 O O . GLU A 1 83 ? -2.813 1.115 -13.806 1.00 95.00 83 GLU A O 1
ATOM 615 N N . GLN A 1 84 ? -3.979 -0.676 -13.056 1.00 96.25 84 GLN A N 1
ATOM 616 C CA . GLN A 1 84 ? -4.094 -0.270 -11.654 1.00 96.25 84 GLN A CA 1
ATOM 617 C C . GLN A 1 84 ? -3.821 -1.458 -10.710 1.00 96.25 84 GLN A C 1
ATOM 619 O O . GLN A 1 84 ? -4.726 -1.875 -9.981 1.00 96.25 84 GLN A O 1
ATOM 624 N N . PRO A 1 85 ? -2.628 -2.087 -10.755 1.00 96.81 85 PRO A N 1
ATOM 625 C CA . PRO A 1 85 ? -2.320 -3.207 -9.873 1.00 96.81 85 PRO A CA 1
ATOM 626 C C . PRO A 1 85 ? -2.407 -2.809 -8.395 1.00 96.81 85 PRO A C 1
ATOM 628 O O . PRO A 1 85 ? -2.166 -1.661 -8.013 1.00 96.81 85 PRO A O 1
ATOM 631 N N . LYS A 1 86 ? -2.741 -3.781 -7.545 1.00 97.38 86 LYS A N 1
ATOM 632 C CA . LYS A 1 86 ? -2.790 -3.585 -6.095 1.00 97.38 86 LYS A CA 1
ATOM 633 C C . LYS A 1 86 ? -1.388 -3.696 -5.499 1.00 97.38 86 LYS A C 1
ATOM 635 O O . LYS A 1 86 ? -0.653 -4.635 -5.797 1.00 97.38 86 LYS A O 1
ATOM 640 N N . LEU A 1 87 ? -1.061 -2.753 -4.625 1.00 96.62 87 LEU A N 1
ATOM 641 C CA . LEU A 1 87 ? 0.080 -2.816 -3.711 1.00 96.62 87 LEU A CA 1
ATOM 642 C C . LEU A 1 87 ? -0.332 -3.407 -2.360 1.00 96.62 87 LEU A C 1
ATOM 644 O O . LEU A 1 87 ? 0.480 -4.050 -1.709 1.00 96.62 87 LEU A O 1
ATOM 648 N N . VAL A 1 88 ? -1.592 -3.215 -1.960 1.00 97.00 88 VAL A N 1
ATOM 649 C CA . VAL A 1 88 ? -2.211 -3.851 -0.788 1.00 97.00 88 VAL A CA 1
ATOM 650 C C . VAL A 1 88 ? -3.611 -4.315 -1.178 1.00 97.00 88 VAL A C 1
ATOM 652 O O . VAL A 1 88 ? -4.366 -3.522 -1.742 1.00 97.00 88 VAL A O 1
ATOM 655 N N . ASP A 1 89 ? -3.972 -5.564 -0.883 1.00 97.56 89 ASP A N 1
ATOM 656 C CA . ASP A 1 89 ? -5.272 -6.148 -1.236 1.00 97.56 89 ASP A CA 1
ATOM 657 C C . ASP A 1 89 ? -6.117 -6.533 -0.019 1.00 97.56 89 ASP A C 1
ATOM 659 O O . ASP A 1 89 ? -5.998 -7.641 0.512 1.00 97.56 89 ASP A O 1
ATOM 663 N N . ALA A 1 90 ? -7.019 -5.631 0.382 1.00 94.38 90 ALA A N 1
ATOM 664 C CA . ALA A 1 90 ? -7.955 -5.839 1.485 1.00 94.38 90 ALA A CA 1
ATOM 665 C C . ALA A 1 90 ? -7.257 -6.414 2.734 1.00 94.38 90 ALA A C 1
ATOM 667 O O . ALA A 1 90 ? -7.614 -7.486 3.232 1.00 94.38 90 ALA A O 1
ATOM 668 N N . LEU A 1 91 ? -6.210 -5.723 3.196 1.00 95.25 91 LEU A N 1
ATOM 669 C CA . LEU A 1 91 ? -5.450 -6.099 4.384 1.00 95.25 91 LEU A CA 1
ATOM 670 C C . LEU A 1 91 ? -6.210 -5.686 5.646 1.00 95.25 91 LEU A C 1
ATOM 672 O O . LEU A 1 91 ? -6.506 -4.510 5.858 1.00 95.25 91 LEU A O 1
ATOM 676 N N . GLU A 1 92 ? -6.503 -6.661 6.497 1.00 95.62 92 GLU A N 1
ATOM 677 C CA . GLU A 1 92 ? -7.153 -6.467 7.790 1.00 95.62 92 GLU A CA 1
ATOM 678 C C . GLU A 1 92 ? -6.102 -6.266 8.888 1.00 95.62 92 GLU A C 1
ATOM 680 O O . GLU A 1 92 ? -5.666 -7.218 9.530 1.00 95.62 92 GLU A O 1
ATOM 685 N N . ILE A 1 93 ? -5.686 -5.020 9.110 1.00 94.44 93 ILE A N 1
ATOM 686 C CA . ILE A 1 93 ? -4.713 -4.685 10.160 1.00 94.44 93 ILE A CA 1
ATOM 687 C C . ILE A 1 93 ? -5.396 -4.759 11.530 1.00 94.44 93 ILE A C 1
ATOM 689 O O . ILE A 1 93 ? -6.494 -4.223 11.704 1.00 94.44 93 ILE A O 1
ATOM 693 N N . ARG A 1 94 ? -4.763 -5.430 12.499 1.00 95.75 94 ARG A N 1
ATOM 694 C CA . ARG A 1 94 ? -5.272 -5.613 13.877 1.00 95.75 94 ARG A CA 1
ATOM 695 C C . ARG A 1 94 ? -4.219 -5.335 14.952 1.00 95.75 94 ARG A C 1
ATOM 697 O O . ARG A 1 94 ? -4.414 -5.658 16.121 1.00 95.75 94 ARG A O 1
ATOM 704 N N . ASP A 1 95 ? -3.101 -4.745 14.556 1.00 95.06 95 ASP A N 1
ATOM 705 C CA . ASP A 1 95 ? -1.999 -4.383 15.433 1.00 95.06 95 ASP A CA 1
ATOM 706 C C . ASP A 1 95 ? -1.379 -3.046 14.986 1.00 95.06 95 ASP A C 1
ATOM 708 O O . ASP A 1 95 ? -1.960 -2.317 14.179 1.00 95.06 95 ASP A O 1
ATOM 712 N N . THR A 1 96 ? -0.248 -2.678 15.586 1.00 95.12 96 THR A N 1
ATOM 713 C CA . THR A 1 96 ? 0.499 -1.447 15.280 1.00 95.12 96 THR A CA 1
ATOM 714 C C . THR A 1 96 ? 1.845 -1.734 14.611 1.00 95.12 96 THR A C 1
ATOM 716 O O . THR A 1 96 ? 2.729 -0.877 14.611 1.00 95.12 96 THR A O 1
ATOM 719 N N . ASN A 1 97 ? 2.057 -2.957 14.125 1.00 95.50 97 ASN A N 1
ATOM 720 C CA . ASN A 1 97 ? 3.283 -3.340 13.446 1.00 95.50 97 ASN A CA 1
ATOM 721 C C . ASN A 1 97 ? 3.343 -2.694 12.057 1.00 95.50 97 ASN A C 1
ATOM 723 O O . ASN A 1 97 ? 2.385 -2.101 11.554 1.00 95.50 97 ASN A O 1
ATOM 727 N N . VAL A 1 98 ? 4.519 -2.786 11.445 1.00 96.31 98 VAL A N 1
ATOM 728 C CA . VAL A 1 98 ? 4.690 -2.439 10.038 1.00 96.31 98 VAL A CA 1
ATOM 729 C C . VAL A 1 98 ? 4.356 -3.668 9.207 1.00 96.31 98 VAL A C 1
ATOM 731 O O . VAL A 1 98 ? 4.930 -4.732 9.433 1.00 96.31 98 VAL A O 1
ATOM 734 N N . HIS A 1 99 ? 3.466 -3.487 8.239 1.00 96.06 99 HIS A N 1
ATOM 735 C CA . HIS A 1 99 ? 3.119 -4.484 7.240 1.00 96.06 99 HIS A CA 1
ATOM 736 C C . HIS A 1 99 ? 3.790 -4.137 5.908 1.00 96.06 99 HIS A C 1
ATOM 738 O O . HIS A 1 99 ? 3.730 -2.992 5.445 1.00 96.06 99 HIS A O 1
ATOM 744 N N . SER A 1 100 ? 4.437 -5.124 5.298 1.00 95.81 100 SER A N 1
ATOM 745 C CA . SER A 1 100 ? 5.201 -5.024 4.054 1.00 95.81 100 SER A CA 1
ATOM 746 C C . SER A 1 100 ? 5.050 -6.315 3.233 1.00 95.81 100 SER A C 1
ATOM 748 O O . SER A 1 100 ? 4.462 -7.285 3.722 1.00 95.81 100 SER A O 1
ATOM 750 N N . PRO A 1 101 ? 5.593 -6.386 2.002 1.00 95.00 101 PRO A N 1
ATOM 751 C CA . PRO A 1 101 ? 5.615 -7.641 1.251 1.00 95.00 101 PRO A CA 1
ATOM 752 C C . PRO A 1 101 ? 6.321 -8.799 1.979 1.00 95.00 101 PRO A C 1
ATOM 754 O O . PRO A 1 101 ? 5.992 -9.951 1.722 1.00 95.00 101 PRO A O 1
ATOM 757 N N . ASP A 1 102 ? 7.253 -8.528 2.900 1.00 93.31 102 ASP A N 1
ATOM 758 C CA . ASP A 1 102 ? 7.966 -9.586 3.633 1.00 93.31 102 ASP A CA 1
ATOM 759 C C . ASP A 1 102 ? 7.140 -10.152 4.793 1.00 93.31 102 ASP A C 1
ATOM 761 O O . ASP A 1 102 ? 7.178 -11.353 5.066 1.00 93.31 102 ASP A O 1
ATOM 765 N N . THR A 1 103 ? 6.398 -9.292 5.494 1.00 93.38 103 THR A N 1
ATOM 766 C CA . THR A 1 103 ? 5.574 -9.695 6.642 1.00 93.38 103 THR A CA 1
ATOM 767 C C . THR A 1 103 ? 4.217 -10.238 6.202 1.00 93.38 103 THR A C 1
ATOM 769 O O . THR A 1 103 ? 3.698 -11.164 6.822 1.00 93.38 103 THR A O 1
ATOM 772 N N . ASP A 1 104 ? 3.669 -9.708 5.104 1.00 94.62 104 ASP A N 1
ATOM 773 C CA . ASP A 1 104 ? 2.318 -9.986 4.614 1.00 94.62 104 ASP A CA 1
ATOM 774 C C . ASP A 1 104 ? 2.294 -10.320 3.102 1.00 94.62 104 ASP A C 1
ATOM 776 O O . ASP A 1 104 ? 1.512 -9.736 2.345 1.00 94.62 104 ASP A O 1
ATOM 780 N N . PRO A 1 105 ? 3.082 -11.306 2.620 1.00 93.75 105 PRO A N 1
ATOM 781 C CA . PRO A 1 105 ? 3.302 -11.564 1.184 1.00 93.75 105 PRO A CA 1
ATOM 782 C C . PRO A 1 105 ? 2.050 -11.977 0.397 1.00 93.75 105 PRO A C 1
ATOM 784 O O . PRO A 1 105 ? 2.040 -11.958 -0.831 1.00 93.75 105 PRO A O 1
ATOM 787 N N . SER A 1 106 ? 0.982 -12.390 1.085 1.00 94.31 106 SER A N 1
ATOM 788 C CA . SER A 1 106 ? -0.298 -12.735 0.444 1.00 94.31 106 SER A CA 1
ATOM 789 C C . SER A 1 106 ? -1.215 -11.530 0.220 1.00 94.31 106 SER A C 1
ATOM 791 O O . SER A 1 106 ? -2.264 -11.667 -0.410 1.00 94.31 106 SER A O 1
ATOM 793 N N . LYS A 1 107 ? -0.852 -10.369 0.776 1.00 95.44 107 LYS A N 1
ATOM 794 C CA . LYS A 1 107 ? -1.710 -9.185 0.875 1.00 95.44 107 LYS A CA 1
ATOM 795 C C . LYS A 1 107 ? -1.012 -7.889 0.496 1.00 95.44 107 LYS A C 1
ATOM 797 O O . LYS A 1 107 ? -1.709 -6.944 0.140 1.00 95.44 107 LYS A O 1
ATOM 802 N N . VAL A 1 108 ? 0.315 -7.840 0.559 1.00 95.19 108 VAL A N 1
ATOM 803 C CA . VAL A 1 108 ? 1.133 -6.685 0.189 1.00 95.19 108 VAL A CA 1
ATOM 804 C C . VAL A 1 108 ? 2.103 -7.111 -0.908 1.00 95.19 108 VAL A C 1
ATOM 806 O O . VAL A 1 108 ? 2.761 -8.142 -0.793 1.00 95.19 108 VAL A O 1
ATOM 809 N N . PHE A 1 109 ? 2.174 -6.334 -1.9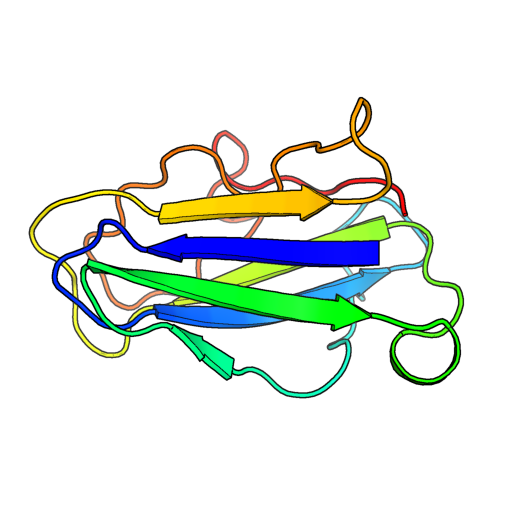86 1.00 96.06 109 PHE A N 1
ATOM 810 C CA . PHE A 1 109 ? 2.846 -6.732 -3.221 1.00 96.06 109 PHE A CA 1
ATOM 811 C C . PHE A 1 109 ? 3.852 -5.688 -3.694 1.00 96.06 109 PHE A C 1
ATOM 813 O O . PHE A 1 109 ? 3.655 -4.481 -3.538 1.00 96.06 109 PHE A O 1
ATOM 820 N N . ILE A 1 110 ? 4.905 -6.182 -4.341 1.00 95.62 110 ILE A N 1
ATOM 821 C CA . ILE A 1 110 ? 5.810 -5.383 -5.162 1.00 95.62 110 ILE A CA 1
ATOM 822 C C . ILE A 1 110 ? 5.207 -5.311 -6.566 1.00 95.62 110 ILE A C 1
ATOM 824 O O . ILE A 1 110 ? 4.743 -6.320 -7.090 1.00 95.62 110 ILE A O 1
ATOM 828 N N . GLN A 1 111 ? 5.179 -4.123 -7.164 1.00 95.94 111 GLN A N 1
ATOM 829 C CA . GLN A 1 111 ? 4.672 -3.918 -8.519 1.00 95.94 111 GLN A CA 1
ATOM 830 C C . GLN A 1 111 ? 5.675 -3.131 -9.348 1.00 95.94 111 GLN A C 1
ATOM 832 O O . GLN A 1 111 ? 6.363 -2.244 -8.839 1.00 95.94 111 GLN A O 1
ATOM 837 N N . GLU A 1 112 ? 5.741 -3.433 -10.640 1.00 91.50 112 GLU A N 1
ATOM 838 C CA . GLU A 1 112 ? 6.548 -2.648 -11.568 1.00 91.50 112 GLU A CA 1
ATOM 839 C C . GLU A 1 112 ? 5.933 -1.260 -11.797 1.00 91.50 112 GLU A C 1
ATOM 841 O O . GLU A 1 112 ? 4.705 -1.129 -11.814 1.00 91.50 112 GLU A O 1
ATOM 846 N N . TRP A 1 113 ? 6.786 -0.242 -11.978 1.00 79.38 113 TRP A N 1
ATOM 847 C CA . TRP A 1 113 ? 6.412 1.150 -12.255 1.00 79.38 113 TRP A CA 1
ATOM 848 C C . TRP A 1 113 ? 5.505 1.262 -13.463 1.00 79.38 113 TRP A C 1
ATOM 850 O O . TRP A 1 113 ? 5.755 0.623 -14.508 1.00 79.38 113 TRP A O 1
#

Mean predicted aligned error: 2.92 Å

Secondary structure (DSSP, 8-state):
-EEEEEE-SSS-EEEEEEEESSSSSTT-EE-S--EEE-TT-EEEEE--HHHH-S-SEEEEEEE-SS---S--EEEEEESSSS---EEEEEE---SSSPB-TTT-TTTB--EE-

Radius of gyration: 12.97 Å; Cα contacts (8 Å, |Δi|>4): 296; chains: 1; bounding box: 31×27×34 Å

Sequence (113 aa):
MTIWVENGLDQDVVIQVKGNRVESCDGAINVGSSFTVSAGSNDARTLTPDTSGWLPYIMVEVSCPAAPTSGSLTVYLVKTKDEQPKLVDALEIRDTNVHSPDTDPSKVFIQEW

Nearest PDB structures (foldseek):
  8keg-assembly1_n  TM=3.539E-01  e=8.823E-01  unclassified Caudoviricetes
  3oea-assembly1_A  TM=2.789E-01  e=3.496E+00  Caldanaerobius polysaccharolyticus
  2zew-assembly1_B  TM=2.745E-01  e=3.903E+00  Caldanaerobius polysaccharolyticus
  8b0h-assembly1_A  TM=3.227E-01  e=5.740E+00  Homo sapiens
  2zex-assembly1_A  TM=2.618E-01  e=6.771E+00  Caldanaerobius polysaccharolyticus

pLDDT: mean 94.74, std 4.91, range [72.12, 98.69]

Solvent-accessible surface area (backbone atoms only — not comparable to full-atom values): 5943 Å² total; per-residue (Å²): 80,29,43,38,37,42,30,49,20,76,32,43,35,39,42,33,41,29,32,17,90,51,98,52,75,80,86,43,40,75,36,66,74,64,50,77,38,52,45,65,36,70,48,74,48,78,52,47,59,93,60,52,51,92,40,50,22,36,34,50,40,38,33,21,94,50,55,25,88,45,56,29,35,34,28,30,46,35,70,50,98,89,44,54,55,62,33,26,57,64,38,66,58,68,47,59,58,77,41,28,44,86,78,35,61,94,34,21,33,78,41,74,107